Protein AF-A0A7C2F3U0-F1 (afdb_monomer_lite)

Radius 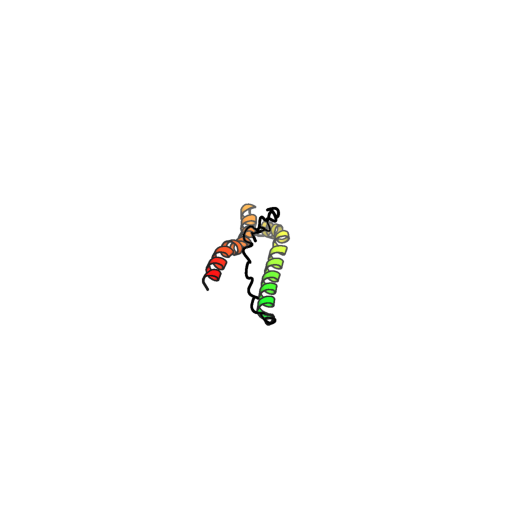of gyration: 33.24 Å; chains: 1; bounding box: 94×56×52 Å

Secondary structure (DSSP, 8-state):
--------------------------------PPP-HHHHHHHHHHHHHHHHHHHHHHHHHHHHHHHHT--HHHHHHHHHGGGHHHHHHHHHHHHHTT-

pLDDT: mean 79.38, std 17.92, range [42.31, 97.56]

Structure (mmCIF, N/CA/C/O backbone):
data_AF-A0A7C2F3U0-F1
#
_entry.id   AF-A0A7C2F3U0-F1
#
loop_
_atom_site.group_PDB
_atom_site.id
_atom_site.type_symbol
_atom_site.label_atom_id
_atom_site.label_alt_id
_atom_site.label_comp_id
_atom_site.label_asym_id
_atom_site.label_entity_id
_atom_site.label_seq_id
_atom_site.pdbx_PDB_ins_code
_atom_site.Cartn_x
_atom_site.Cartn_y
_atom_site.Cartn_z
_atom_site.occupancy
_atom_site.B_iso_or_equiv
_atom_site.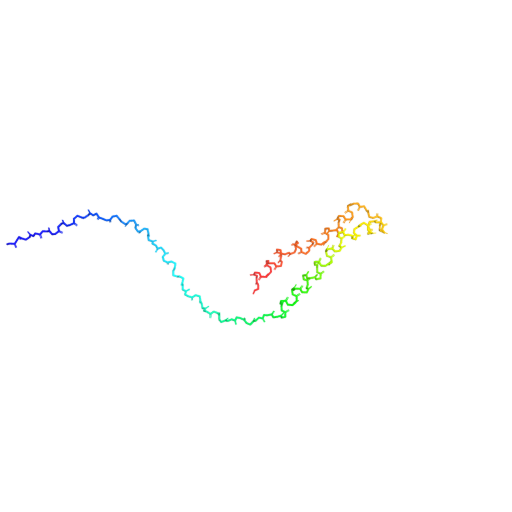auth_seq_id
_atom_site.auth_comp_id
_atom_site.auth_asym_id
_atom_site.auth_atom_id
_atom_site.pdbx_PDB_model_num
ATOM 1 N N . MET A 1 1 ? 79.502 48.584 -32.617 1.00 45.41 1 MET A N 1
ATOM 2 C CA . MET A 1 1 ? 78.139 49.010 -32.229 1.00 45.41 1 MET A CA 1
ATOM 3 C C . MET A 1 1 ? 77.411 47.755 -31.728 1.00 45.41 1 MET A C 1
ATOM 5 O O . MET A 1 1 ? 76.936 47.006 -32.560 1.00 45.41 1 MET A O 1
ATOM 9 N N . LYS A 1 2 ? 77.645 47.249 -30.500 1.00 42.41 2 LYS A N 1
ATOM 10 C CA . LYS A 1 2 ? 76.989 47.592 -29.206 1.00 42.41 2 LYS A CA 1
ATOM 11 C C . LYS A 1 2 ? 75.472 47.771 -29.383 1.00 42.41 2 LYS A C 1
ATOM 13 O O . LYS A 1 2 ? 75.072 48.777 -29.948 1.00 42.41 2 LYS A O 1
ATOM 18 N N . SER A 1 3 ? 74.697 46.690 -29.237 1.00 49.47 3 SER A N 1
ATOM 19 C CA . SER A 1 3 ? 74.007 46.244 -28.003 1.00 49.47 3 SER A CA 1
ATOM 20 C C . SER A 1 3 ? 73.141 47.350 -27.415 1.00 49.47 3 SER A C 1
ATOM 22 O O . SER A 1 3 ? 73.680 48.313 -26.874 1.00 49.47 3 SER A O 1
ATOM 24 N N . ASN A 1 4 ? 71.822 47.203 -27.529 1.00 56.09 4 ASN A N 1
ATOM 25 C CA . ASN A 1 4 ? 70.897 47.851 -26.616 1.00 56.09 4 ASN A CA 1
ATOM 26 C C . ASN A 1 4 ? 69.717 46.917 -26.365 1.00 56.09 4 ASN A C 1
ATOM 28 O O . ASN A 1 4 ? 68.956 46.581 -27.274 1.00 56.09 4 ASN A O 1
ATOM 32 N N . ASP A 1 5 ? 69.663 46.479 -25.119 1.00 50.97 5 ASP A N 1
ATOM 33 C CA . ASP A 1 5 ? 68.787 45.472 -24.567 1.00 50.97 5 ASP A CA 1
ATOM 34 C C . ASP A 1 5 ? 67.404 46.076 -24.320 1.00 50.97 5 ASP A C 1
ATOM 36 O O . ASP A 1 5 ? 67.247 47.048 -23.580 1.00 50.97 5 ASP A O 1
ATOM 40 N N . GLY A 1 6 ? 66.387 45.495 -24.956 1.00 46.44 6 GLY A N 1
ATOM 41 C CA . GLY A 1 6 ? 64.985 45.769 -24.659 1.00 46.44 6 GLY A CA 1
ATOM 42 C C . GLY A 1 6 ? 64.594 45.095 -23.351 1.00 46.44 6 GLY A C 1
ATOM 43 O O . GLY A 1 6 ? 63.953 44.049 -23.354 1.00 46.44 6 GLY A O 1
ATOM 44 N N . HIS A 1 7 ? 65.029 45.681 -22.239 1.00 53.72 7 HIS A N 1
ATOM 45 C CA . HIS A 1 7 ? 64.625 45.311 -20.891 1.00 53.72 7 HIS A CA 1
ATOM 46 C C . HIS A 1 7 ? 63.264 45.951 -20.592 1.00 53.72 7 HIS A C 1
ATOM 48 O O . HIS A 1 7 ? 63.184 47.018 -19.989 1.00 53.72 7 HIS A O 1
ATOM 54 N N . ASN A 1 8 ? 62.189 45.304 -21.040 1.00 52.69 8 ASN A N 1
ATOM 55 C CA . ASN A 1 8 ? 60.846 45.607 -20.557 1.00 52.69 8 ASN A CA 1
ATOM 56 C C . ASN A 1 8 ? 60.500 44.590 -19.470 1.00 52.69 8 ASN A C 1
ATOM 58 O O . ASN A 1 8 ? 59.977 43.513 -19.738 1.00 52.69 8 ASN A O 1
ATOM 62 N N . SER A 1 9 ? 60.904 44.975 -18.262 1.00 52.25 9 SER A N 1
ATOM 63 C CA . SER A 1 9 ? 60.340 44.645 -16.956 1.00 52.25 9 SER A CA 1
ATOM 64 C C . SER A 1 9 ? 59.010 43.888 -16.978 1.00 52.25 9 SER A C 1
ATOM 66 O O . SER A 1 9 ? 57.967 44.445 -17.320 1.00 52.25 9 SER A O 1
ATOM 68 N N . ASP A 1 10 ? 59.078 42.637 -16.530 1.00 51.25 10 ASP A N 1
ATOM 69 C CA . ASP A 1 10 ? 58.429 42.167 -15.305 1.00 51.25 10 ASP A CA 1
ATOM 70 C C . ASP A 1 10 ? 57.321 43.087 -14.786 1.00 51.25 10 ASP A C 1
ATOM 72 O O . ASP A 1 10 ? 57.605 44.066 -14.101 1.00 51.25 10 ASP A O 1
ATOM 76 N N . LEU A 1 11 ? 56.074 42.754 -15.119 1.00 53.50 11 LEU A N 1
ATOM 77 C CA . LEU A 1 11 ? 54.855 42.998 -14.342 1.00 53.50 11 LEU A CA 1
ATOM 78 C C . LEU A 1 11 ? 53.676 42.575 -15.221 1.00 53.50 11 LEU A C 1
ATOM 80 O O . LEU A 1 11 ? 53.200 43.366 -16.017 1.00 53.50 11 LEU A O 1
ATOM 84 N N . GLU A 1 12 ? 53.235 41.328 -15.077 1.00 42.31 12 GLU A N 1
ATOM 85 C CA . GLU A 1 12 ? 51.826 40.919 -15.169 1.00 42.31 12 GLU A CA 1
ATOM 86 C C . GLU A 1 12 ? 51.729 39.565 -14.462 1.00 42.31 12 GLU A C 1
ATOM 88 O O . GLU A 1 12 ? 52.175 38.518 -14.934 1.00 42.31 12 GLU A O 1
ATOM 93 N N . ALA A 1 13 ? 51.214 39.626 -13.240 1.00 49.84 13 ALA A N 1
ATOM 94 C CA . ALA A 1 13 ? 50.840 38.467 -12.466 1.00 49.84 13 ALA A CA 1
ATOM 95 C C . ALA A 1 13 ? 49.730 37.697 -13.196 1.00 49.84 13 ALA A C 1
ATOM 97 O O . ALA A 1 13 ? 48.661 38.233 -13.464 1.00 49.84 13 ALA A O 1
ATOM 98 N N . SER A 1 14 ? 49.952 36.412 -13.444 1.00 43.81 14 SER A N 1
ATOM 99 C CA . SER A 1 14 ? 48.888 35.446 -13.709 1.00 43.81 14 SER A CA 1
ATOM 100 C C . SER A 1 14 ? 49.438 34.085 -13.286 1.00 43.81 14 SER A C 1
ATOM 102 O O . SER A 1 14 ? 50.172 33.433 -14.014 1.00 43.81 14 SER A O 1
ATOM 104 N N . SER A 1 15 ? 49.288 33.643 -12.035 1.00 55.34 15 SER A N 1
ATOM 105 C CA . SER A 1 15 ? 48.008 33.223 -11.450 1.00 55.34 15 SER A CA 1
ATOM 106 C C . SER A 1 15 ? 47.048 32.591 -12.465 1.00 55.34 15 SER A C 1
ATOM 108 O O . SER A 1 15 ? 45.843 32.813 -12.423 1.00 55.34 15 SER A O 1
ATOM 110 N N . GLY A 1 16 ? 47.579 31.762 -13.359 1.00 43.12 16 GLY A N 1
ATOM 111 C CA . GLY A 1 16 ? 46.806 30.791 -14.113 1.00 43.12 16 GLY A CA 1
ATOM 112 C C . GLY A 1 16 ? 47.040 29.419 -13.509 1.00 43.12 16 GLY A C 1
ATOM 113 O O . GLY A 1 16 ? 47.827 28.641 -14.042 1.00 43.12 16 GLY A O 1
ATOM 114 N N . ALA A 1 17 ? 46.393 29.124 -12.375 1.00 48.69 17 ALA A N 1
ATOM 115 C CA . ALA A 1 17 ? 46.169 27.742 -11.974 1.00 48.69 17 ALA A CA 1
ATOM 116 C C . ALA A 1 17 ? 45.658 27.011 -13.214 1.00 48.69 17 ALA A C 1
ATOM 118 O O . ALA A 1 17 ? 44.652 27.438 -13.779 1.00 48.69 17 ALA A O 1
ATOM 119 N N . ALA A 1 18 ? 46.408 26.004 -13.667 1.00 53.62 18 ALA A N 1
ATOM 120 C CA . ALA A 1 18 ? 46.097 25.203 -14.837 1.00 53.62 18 ALA A CA 1
ATOM 121 C C . ALA A 1 18 ? 44.607 24.865 -14.814 1.00 53.62 18 ALA A C 1
ATOM 123 O O . ALA A 1 18 ? 44.158 24.020 -14.033 1.00 53.62 18 ALA A O 1
ATOM 124 N N . ALA A 1 19 ? 43.837 25.595 -15.622 1.00 52.50 19 ALA A N 1
ATOM 125 C CA . ALA A 1 19 ? 42.439 25.327 -15.832 1.00 52.50 19 ALA A CA 1
ATOM 126 C C . ALA A 1 19 ? 42.421 23.940 -16.451 1.00 52.50 19 ALA A C 1
ATOM 128 O O . ALA A 1 19 ? 42.778 23.754 -17.613 1.00 52.50 19 ALA A O 1
ATOM 129 N N . ARG A 1 20 ? 42.105 22.945 -15.624 1.00 56.81 20 ARG A N 1
ATOM 130 C CA . ARG A 1 20 ? 41.787 21.598 -16.056 1.00 56.81 20 ARG A CA 1
ATOM 131 C C . ARG A 1 20 ? 40.564 21.755 -16.941 1.00 56.81 20 ARG A C 1
ATOM 133 O O . ARG A 1 20 ? 39.440 21.784 -16.452 1.00 56.81 20 ARG A O 1
ATOM 140 N N . GLN A 1 21 ? 40.823 21.968 -18.225 1.00 54.88 21 GLN A N 1
ATOM 141 C CA . GLN A 1 21 ? 39.837 21.977 -19.277 1.00 54.88 21 GLN A CA 1
ATOM 142 C C . GLN A 1 21 ? 39.196 20.600 -19.217 1.00 54.88 21 GLN A C 1
ATOM 144 O O . GLN A 1 21 ? 39.785 19.596 -19.611 1.00 54.88 21 GLN A O 1
ATOM 149 N N . ILE A 1 22 ? 38.031 20.545 -18.578 1.00 63.50 22 ILE A N 1
ATOM 150 C CA . ILE A 1 22 ? 37.149 19.399 -18.667 1.00 63.50 22 ILE A CA 1
ATOM 151 C C . ILE A 1 22 ? 36.692 19.445 -20.116 1.00 63.50 22 ILE A C 1
ATOM 153 O O . ILE A 1 22 ? 35.814 20.228 -20.473 1.00 63.50 22 ILE A O 1
ATOM 157 N N . ASP A 1 23 ? 37.392 18.692 -20.957 1.00 53.59 23 ASP A N 1
ATOM 158 C CA . ASP A 1 23 ? 36.969 18.377 -22.309 1.00 53.59 23 ASP A CA 1
ATOM 159 C C . ASP A 1 23 ? 35.664 17.587 -22.171 1.00 53.59 23 ASP A C 1
ATOM 161 O O . ASP A 1 23 ? 35.636 16.364 -22.024 1.00 53.59 23 ASP A O 1
ATOM 165 N N . VAL A 1 24 ? 34.559 18.325 -22.047 1.00 64.88 24 VAL A N 1
ATOM 1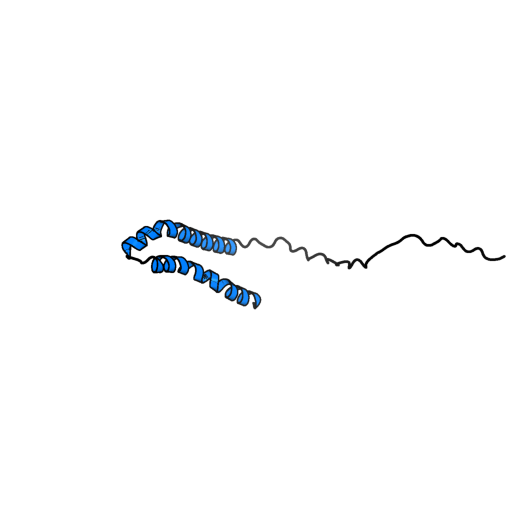66 C CA . VAL A 1 24 ? 33.222 17.784 -22.222 1.00 64.88 24 VAL A CA 1
ATOM 167 C C . VAL A 1 24 ? 33.112 17.548 -23.716 1.00 64.88 24 VAL A C 1
ATOM 169 O O . VAL A 1 24 ? 32.654 18.411 -24.467 1.00 64.88 24 VAL A O 1
ATOM 172 N N . ALA A 1 25 ? 33.580 16.377 -24.146 1.00 64.44 25 ALA A N 1
ATOM 173 C CA . ALA A 1 25 ? 33.233 15.845 -25.447 1.00 64.44 25 ALA A CA 1
ATOM 174 C C . ALA A 1 25 ? 31.709 15.990 -25.612 1.00 64.44 25 ALA A C 1
ATOM 176 O O . ALA A 1 25 ? 30.969 15.688 -24.663 1.00 64.44 25 ALA A O 1
ATOM 177 N N . PRO A 1 26 ? 31.213 16.472 -26.765 1.00 62.03 26 PRO A N 1
ATOM 178 C CA . PRO A 1 26 ? 29.782 16.550 -26.994 1.00 62.03 26 PRO A CA 1
ATOM 179 C C . PRO A 1 26 ? 29.211 15.149 -26.786 1.00 62.03 26 PRO A C 1
ATOM 181 O O . PRO A 1 26 ? 29.577 14.210 -27.496 1.00 62.03 26 PRO A O 1
ATOM 184 N N . SER A 1 27 ? 28.359 14.996 -25.768 1.00 63.66 27 SER A N 1
ATOM 185 C CA . SER A 1 27 ? 27.605 13.760 -25.589 1.00 63.66 27 SER A CA 1
ATOM 186 C C . SER A 1 27 ? 26.903 13.474 -26.916 1.00 63.66 27 SER A C 1
ATOM 188 O O . SER A 1 27 ? 26.362 14.419 -27.503 1.00 63.66 27 SER A O 1
ATOM 190 N N . PRO A 1 28 ? 26.942 12.231 -27.434 1.00 65.12 28 PRO A N 1
ATOM 191 C CA . PRO A 1 28 ? 26.253 11.913 -28.673 1.00 65.12 28 PRO A CA 1
ATOM 192 C C . PRO A 1 28 ? 24.817 12.399 -28.522 1.00 65.12 28 PRO A C 1
ATOM 194 O O . PRO A 1 28 ? 24.156 12.082 -27.532 1.00 65.12 28 PRO A O 1
ATOM 197 N N . SER A 1 29 ? 24.370 13.244 -29.450 1.00 60.25 29 SER A N 1
ATOM 198 C CA . SER A 1 29 ? 23.004 13.742 -29.468 1.00 60.25 29 SER A CA 1
ATOM 199 C C . SER A 1 29 ? 22.082 12.546 -29.676 1.00 60.25 29 SER A C 1
ATOM 201 O O . SER A 1 29 ? 21.816 12.138 -30.809 1.00 60.25 29 SER A O 1
ATOM 203 N N . SER A 1 30 ? 21.645 11.947 -28.573 1.00 62.59 30 SER A N 1
ATOM 204 C CA . SER A 1 30 ? 20.576 10.970 -28.548 1.00 62.59 30 SER A CA 1
ATOM 205 C C . SER A 1 30 ? 19.364 11.661 -29.154 1.00 62.59 30 SER A C 1
ATOM 207 O O . SER A 1 30 ? 18.803 12.578 -28.553 1.00 62.59 30 SER A O 1
ATOM 209 N N . GLY A 1 31 ? 18.993 11.275 -30.376 1.00 72.88 31 GLY A N 1
ATOM 210 C CA . GLY A 1 31 ? 17.707 11.667 -30.945 1.00 72.88 31 GLY A CA 1
ATOM 211 C C . GLY A 1 31 ? 16.577 11.327 -29.964 1.00 72.88 31 GLY A C 1
ATOM 212 O O . GLY A 1 31 ? 16.779 10.499 -29.070 1.00 72.88 31 GLY A O 1
ATOM 213 N N . PRO A 1 32 ? 15.401 11.963 -30.082 1.00 74.81 32 PRO A N 1
ATOM 214 C CA . PRO A 1 32 ? 14.311 11.752 -29.138 1.00 74.81 32 PRO A CA 1
ATOM 215 C C . PRO A 1 32 ? 14.004 10.256 -29.023 1.00 74.81 32 PRO A C 1
ATOM 217 O O . PRO A 1 32 ? 13.581 9.620 -29.989 1.00 74.81 32 PRO A O 1
ATOM 220 N N . ALA A 1 33 ? 14.266 9.691 -27.843 1.00 81.81 33 ALA A N 1
AT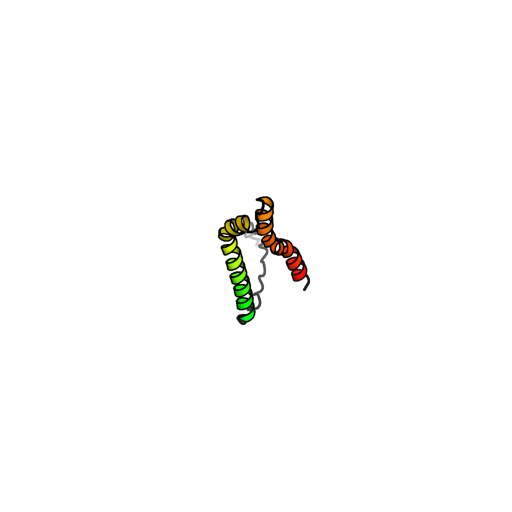OM 221 C CA . ALA A 1 33 ? 13.921 8.312 -27.551 1.00 81.81 33 ALA A CA 1
ATOM 222 C C . ALA A 1 33 ? 12.396 8.157 -27.671 1.00 81.81 33 ALA A C 1
ATOM 224 O O . ALA A 1 33 ? 11.657 9.052 -27.242 1.00 81.81 33 ALA A O 1
ATOM 225 N N . PRO A 1 34 ? 11.897 7.055 -28.254 1.00 87.44 34 PRO A N 1
ATOM 226 C CA . PRO A 1 34 ? 10.464 6.844 -28.374 1.00 87.44 34 PRO A CA 1
ATOM 227 C C . PRO A 1 34 ? 9.826 6.808 -26.982 1.00 87.44 34 PRO A C 1
ATOM 229 O O . PRO A 1 34 ? 10.333 6.161 -26.062 1.00 87.44 34 PRO A O 1
ATOM 232 N N . PHE A 1 35 ? 8.705 7.511 -26.823 1.00 91.75 35 PHE A N 1
ATOM 233 C CA . PHE A 1 35 ? 7.970 7.532 -25.564 1.00 91.75 35 PHE A CA 1
ATOM 234 C C . PHE A 1 35 ? 7.453 6.127 -25.225 1.00 91.75 35 PHE A C 1
ATOM 236 O O . PHE A 1 35 ? 6.749 5.496 -26.014 1.00 91.75 35 PHE A O 1
ATOM 243 N N . GLN A 1 36 ? 7.799 5.627 -24.037 1.00 94.06 36 GLN A N 1
ATOM 244 C CA . GLN A 1 36 ? 7.453 4.275 -23.598 1.00 94.06 36 GLN A CA 1
ATOM 245 C C . GLN A 1 36 ? 6.074 4.239 -22.926 1.00 94.06 36 GLN A C 1
ATOM 247 O O . GLN A 1 36 ? 5.959 3.969 -21.729 1.00 94.06 36 GLN A O 1
ATOM 252 N N . THR A 1 37 ? 5.014 4.496 -23.697 1.00 94.44 37 THR A N 1
ATOM 253 C CA . THR A 1 37 ? 3.630 4.588 -23.193 1.00 94.44 37 THR A CA 1
ATOM 254 C C . THR A 1 37 ? 3.227 3.401 -22.320 1.00 94.44 37 THR A C 1
ATOM 256 O O . THR A 1 37 ? 2.614 3.599 -21.278 1.00 94.44 37 THR A O 1
ATOM 259 N N . GLY A 1 38 ? 3.593 2.174 -22.711 1.00 95.94 38 GLY A N 1
ATOM 260 C CA . GLY A 1 38 ? 3.240 0.960 -21.965 1.00 95.94 38 GLY A CA 1
ATOM 261 C C . GLY A 1 38 ? 3.860 0.903 -20.566 1.00 95.94 38 GLY A C 1
ATOM 262 O O . GLY A 1 38 ? 3.164 0.589 -19.599 1.00 95.94 38 GLY A O 1
ATOM 263 N N . HIS A 1 39 ? 5.138 1.272 -20.436 1.00 94.12 39 HIS A N 1
ATOM 264 C CA . HIS A 1 39 ? 5.807 1.351 -19.135 1.00 94.12 39 HIS A CA 1
ATOM 265 C C . HIS A 1 39 ? 5.169 2.429 -18.264 1.00 94.12 39 HIS A C 1
ATOM 267 O O . HIS A 1 39 ? 4.803 2.157 -17.123 1.00 94.12 39 HIS A O 1
ATOM 273 N N . VAL A 1 40 ? 4.961 3.626 -18.820 1.00 95.12 40 VAL A N 1
ATOM 274 C CA . VAL A 1 40 ? 4.352 4.741 -18.085 1.00 95.12 40 VAL A CA 1
ATOM 275 C C . VAL A 1 40 ? 2.951 4.377 -17.601 1.00 95.12 40 VAL A C 1
ATOM 277 O O . VAL A 1 40 ? 2.666 4.546 -16.422 1.00 95.12 40 VAL A O 1
ATOM 280 N N . LEU A 1 41 ? 2.105 3.817 -18.470 1.00 97.56 41 LEU A N 1
ATOM 281 C CA . LEU A 1 41 ? 0.749 3.391 -18.117 1.00 97.56 41 LEU A CA 1
ATOM 282 C C . LEU A 1 41 ? 0.755 2.347 -16.992 1.00 97.56 41 LEU A C 1
ATOM 284 O O . LEU A 1 41 ? -0.061 2.415 -16.078 1.00 97.56 41 LEU A O 1
ATOM 288 N N . THR A 1 42 ? 1.683 1.391 -17.045 1.00 96.75 42 THR A N 1
ATOM 289 C CA . THR A 1 42 ? 1.790 0.340 -16.027 1.00 96.75 42 THR A CA 1
ATOM 290 C C . THR A 1 42 ? 2.171 0.932 -14.672 1.00 96.75 42 THR A C 1
ATOM 292 O O . THR A 1 42 ? 1.510 0.652 -13.673 1.00 96.75 42 THR A O 1
ATOM 295 N N . PHE A 1 43 ? 3.192 1.793 -14.628 1.00 94.69 43 PHE A N 1
ATOM 296 C CA . PHE A 1 43 ? 3.632 2.428 -13.386 1.00 94.69 43 PHE A CA 1
ATOM 297 C C . PHE A 1 43 ? 2.572 3.361 -12.798 1.00 94.69 43 PHE A C 1
ATOM 299 O O . PHE A 1 43 ? 2.316 3.297 -11.598 1.00 94.69 43 PHE A O 1
ATOM 306 N N . THR A 1 44 ? 1.921 4.191 -13.618 1.00 96.81 44 THR A N 1
ATOM 307 C CA . THR A 1 44 ? 0.874 5.103 -13.135 1.00 96.81 44 THR A CA 1
ATOM 308 C C . THR A 1 44 ? -0.358 4.348 -12.659 1.00 96.81 44 THR A C 1
ATOM 310 O O . THR A 1 44 ? -0.948 4.740 -11.657 1.00 96.81 44 THR A O 1
ATOM 313 N N . PHE A 1 45 ? -0.723 3.245 -13.316 1.00 97.56 45 PHE A N 1
ATOM 314 C CA . PHE A 1 45 ? -1.819 2.394 -12.869 1.00 97.56 45 PHE A CA 1
ATOM 315 C C . PHE A 1 45 ? -1.509 1.741 -11.519 1.00 97.56 45 PHE A C 1
ATOM 317 O O . PHE A 1 45 ? -2.307 1.854 -10.590 1.00 97.56 45 PHE A O 1
ATOM 324 N N . VAL A 1 46 ? -0.339 1.107 -11.381 1.00 94.94 46 VAL A N 1
ATOM 325 C CA . VAL A 1 46 ? 0.088 0.485 -10.117 1.00 94.94 46 VAL A CA 1
ATOM 326 C C . VAL A 1 46 ? 0.151 1.521 -8.993 1.00 94.94 46 VAL A C 1
ATOM 328 O O . VAL A 1 46 ? -0.389 1.279 -7.915 1.00 94.94 46 VAL A O 1
ATOM 331 N N . HIS A 1 47 ? 0.751 2.685 -9.250 1.00 94.88 47 HIS A N 1
ATOM 332 C CA . HIS A 1 47 ? 0.822 3.783 -8.287 1.00 94.88 47 HIS A CA 1
ATOM 333 C C . HIS A 1 47 ? -0.572 4.301 -7.911 1.00 94.88 47 HIS A C 1
ATOM 335 O O . HIS A 1 47 ? -0.889 4.400 -6.731 1.00 94.88 47 HIS A O 1
ATOM 341 N N . GLY A 1 48 ? -1.448 4.526 -8.892 1.00 96.06 48 GLY A N 1
ATOM 342 C CA . GLY A 1 48 ? -2.809 5.001 -8.650 1.00 96.06 48 GLY A CA 1
ATOM 343 C C . GLY A 1 48 ? -3.642 4.029 -7.812 1.00 96.06 48 GLY A C 1
ATOM 344 O O . GLY A 1 48 ? -4.340 4.449 -6.888 1.00 96.06 48 GLY A O 1
ATOM 345 N N . VAL A 1 49 ? -3.541 2.724 -8.080 1.00 95.56 49 VAL A N 1
ATOM 346 C CA . VAL A 1 49 ? -4.197 1.691 -7.263 1.00 95.56 49 VAL A CA 1
ATOM 347 C C . VAL A 1 49 ? -3.631 1.681 -5.842 1.00 95.56 49 VAL A C 1
ATOM 349 O O . VAL A 1 49 ? -4.404 1.650 -4.881 1.00 95.56 49 VAL A O 1
ATOM 352 N N . HIS A 1 50 ? -2.305 1.733 -5.698 1.00 92.38 50 HIS A N 1
ATOM 353 C CA . HIS A 1 50 ? -1.637 1.729 -4.397 1.00 92.38 50 HIS A CA 1
ATOM 354 C C . HIS A 1 50 ? -2.038 2.933 -3.534 1.00 92.38 50 HIS A C 1
ATOM 356 O O . HIS A 1 50 ? -2.387 2.766 -2.363 1.00 92.38 50 HIS A O 1
ATOM 362 N N . ASP A 1 51 ? -2.049 4.126 -4.118 1.00 91.75 51 ASP A N 1
ATOM 363 C CA . ASP A 1 51 ? -2.386 5.366 -3.425 1.00 91.75 51 ASP A CA 1
ATOM 364 C C . ASP A 1 51 ? -3.863 5.403 -3.038 1.00 91.75 51 ASP A C 1
ATOM 366 O O . ASP A 1 51 ? -4.204 5.791 -1.922 1.00 91.75 51 ASP A O 1
ATOM 370 N N . THR A 1 52 ? -4.742 4.918 -3.920 1.00 93.75 52 THR A N 1
ATOM 371 C CA . THR A 1 52 ? -6.177 4.799 -3.636 1.00 93.75 52 THR A CA 1
ATOM 372 C C . THR A 1 52 ? -6.417 3.859 -2.455 1.00 93.75 52 THR A C 1
ATOM 374 O O . THR A 1 52 ? -7.099 4.224 -1.497 1.00 93.75 52 THR A O 1
ATOM 377 N N . TYR A 1 53 ? -5.819 2.663 -2.479 1.00 90.12 53 TYR A N 1
ATOM 378 C CA . TYR A 1 53 ? -5.905 1.704 -1.376 1.00 90.12 53 TYR A CA 1
ATOM 379 C C . TYR A 1 53 ? -5.400 2.307 -0.058 1.00 90.12 53 TYR A C 1
ATOM 381 O O . TYR A 1 53 ? -6.080 2.232 0.969 1.00 90.12 53 TYR A O 1
ATOM 389 N N . SER A 1 54 ? -4.232 2.948 -0.093 1.00 89.12 54 SER A N 1
ATOM 390 C CA . SER A 1 54 ? -3.617 3.531 1.097 1.00 89.12 54 SER A CA 1
ATOM 391 C C . SER A 1 54 ? -4.418 4.707 1.660 1.00 89.12 54 SER A C 1
ATOM 393 O O . SER A 1 54 ? -4.558 4.808 2.880 1.00 89.12 54 SER A O 1
ATOM 395 N N . ALA A 1 55 ? -5.008 5.546 0.804 1.00 91.25 55 ALA A N 1
ATOM 396 C CA . ALA A 1 55 ? -5.842 6.673 1.215 1.00 91.25 55 ALA A CA 1
ATOM 397 C C . ALA A 1 55 ? -7.117 6.227 1.950 1.00 91.25 55 ALA A C 1
ATOM 399 O O . ALA A 1 55 ? -7.529 6.865 2.919 1.00 91.25 55 ALA A O 1
ATOM 400 N N . PHE A 1 56 ? -7.724 5.109 1.538 1.00 90.94 56 PHE A N 1
ATOM 401 C CA . PHE A 1 56 ? -8.940 4.594 2.177 1.00 90.94 56 PHE A CA 1
ATOM 402 C C . PHE A 1 56 ? -8.698 3.905 3.517 1.00 90.94 56 PHE A C 1
ATOM 404 O O . PHE A 1 56 ? -9.629 3.747 4.302 1.00 90.94 56 PHE A O 1
ATOM 411 N N . MET A 1 57 ? -7.470 3.515 3.832 1.00 88.12 57 MET A N 1
ATOM 412 C CA . MET A 1 57 ? -7.214 2.799 5.077 1.00 88.12 57 MET A CA 1
ATOM 413 C C . MET A 1 57 ? -7.347 3.663 6.333 1.00 88.12 57 MET A C 1
ATOM 415 O O . MET A 1 57 ? -7.862 3.179 7.339 1.00 88.12 57 MET A O 1
ATOM 419 N N . ALA A 1 58 ? -6.946 4.937 6.276 1.00 88.31 58 ALA A N 1
ATOM 420 C CA . ALA A 1 58 ? -7.082 5.859 7.404 1.00 88.31 58 ALA A CA 1
ATOM 421 C C . ALA A 1 58 ? -8.543 5.995 7.897 1.00 88.31 58 ALA A C 1
ATOM 423 O O . ALA A 1 58 ? -8.783 5.813 9.092 1.00 88.31 58 ALA A O 1
ATOM 424 N N . PRO A 1 59 ? -9.547 6.232 7.027 1.00 90.38 59 PRO A N 1
ATOM 425 C CA . PRO A 1 59 ? -10.949 6.253 7.448 1.00 90.38 59 PRO A CA 1
ATOM 426 C C . PRO A 1 59 ? -11.552 4.863 7.722 1.00 90.38 59 PRO A C 1
ATOM 428 O O . PRO A 1 59 ? -12.562 4.779 8.418 1.00 90.38 59 PRO A O 1
ATOM 431 N N . LEU A 1 60 ? -10.971 3.770 7.209 1.00 90.56 60 LEU A N 1
ATOM 432 C CA . LEU A 1 60 ? -11.464 2.404 7.448 1.00 90.56 60 LEU A CA 1
ATOM 433 C C . LEU A 1 60 ? -10.989 1.800 8.776 1.00 90.56 60 LEU A C 1
ATOM 435 O O . LEU A 1 60 ? -11.645 0.898 9.299 1.00 90.56 60 LEU A O 1
ATOM 439 N N . LEU A 1 61 ? -9.891 2.301 9.348 1.00 90.12 61 LEU A N 1
ATOM 440 C CA . LEU A 1 61 ? -9.324 1.809 10.608 1.00 90.12 61 LEU A CA 1
ATOM 441 C C . LEU A 1 61 ? -10.352 1.697 11.753 1.00 90.12 61 LEU A C 1
ATOM 443 O O . LEU A 1 61 ? -10.438 0.620 12.344 1.00 90.12 61 LEU A O 1
ATOM 447 N N . PRO A 1 62 ? -11.192 2.714 12.046 1.00 87.81 62 PRO A N 1
ATOM 448 C CA . PRO A 1 62 ? -12.200 2.612 13.105 1.00 87.81 62 PRO A CA 1
ATOM 449 C C . PRO A 1 62 ? -13.213 1.481 12.871 1.00 87.81 62 PRO A C 1
ATOM 451 O O . PRO A 1 62 ? -13.599 0.779 13.808 1.00 87.81 62 PRO A O 1
ATOM 454 N N . ALA A 1 63 ? -13.621 1.270 11.615 1.00 91.44 63 ALA A N 1
ATOM 455 C CA . ALA A 1 63 ? -14.551 0.207 11.251 1.00 91.44 63 ALA A CA 1
ATOM 456 C C . ALA A 1 63 ? -13.910 -1.181 11.403 1.00 91.44 63 ALA A C 1
ATOM 458 O O . ALA A 1 63 ? -14.556 -2.103 11.900 1.00 91.44 63 ALA A O 1
ATOM 459 N N . LEU A 1 64 ? -12.633 -1.322 11.038 1.00 90.06 64 LEU A N 1
ATOM 460 C CA . LEU A 1 64 ? -11.874 -2.564 11.199 1.00 90.06 64 LEU A CA 1
ATOM 461 C C . LEU A 1 64 ? -11.653 -2.904 12.677 1.00 90.06 64 LEU A C 1
ATOM 463 O O . LEU A 1 64 ? -11.921 -4.033 13.082 1.00 90.06 64 LEU A O 1
ATOM 467 N N . ILE A 1 65 ? -11.262 -1.925 13.497 1.00 92.38 65 ILE A N 1
ATOM 468 C CA . ILE A 1 65 ? -11.104 -2.099 14.948 1.00 92.38 65 ILE A CA 1
ATOM 469 C C . ILE A 1 65 ? -12.419 -2.570 15.575 1.00 92.38 65 ILE A C 1
ATOM 471 O O . ILE A 1 65 ? -12.426 -3.526 16.344 1.00 92.38 65 ILE A O 1
ATOM 475 N N . SER A 1 66 ? -13.546 -1.952 15.211 1.00 92.31 66 SER A N 1
ATOM 476 C CA . SER A 1 66 ? -14.855 -2.330 15.753 1.00 92.31 66 SER A CA 1
ATOM 477 C C . SER A 1 66 ? -15.321 -3.718 15.298 1.00 92.31 66 SER A C 1
ATOM 479 O O . SER A 1 66 ? -15.915 -4.442 16.095 1.00 92.31 66 SER A O 1
ATOM 481 N N . LYS A 1 67 ? -15.073 -4.103 14.040 1.00 93.12 67 LYS A N 1
ATOM 482 C CA . LYS A 1 67 ? -15.559 -5.374 13.472 1.00 93.12 67 LYS A CA 1
ATOM 483 C C . LYS A 1 67 ? -14.694 -6.579 13.816 1.00 93.12 67 LYS A C 1
ATOM 485 O O . LYS A 1 67 ? -15.235 -7.673 13.940 1.00 93.12 67 LYS A O 1
ATOM 490 N N . PHE A 1 68 ? -13.392 -6.376 13.977 1.00 91.06 68 PHE A N 1
ATOM 491 C CA . PHE A 1 68 ? -12.434 -7.434 14.299 1.00 91.06 68 PHE A CA 1
ATOM 492 C C . PHE A 1 68 ? -11.938 -7.371 15.751 1.00 91.06 68 PHE A C 1
ATOM 494 O O . PHE A 1 68 ? -11.107 -8.183 16.137 1.00 91.06 68 PHE A O 1
ATOM 501 N N . SER A 1 69 ? -12.449 -6.427 16.552 1.00 92.31 69 SER A N 1
ATOM 502 C CA . SER A 1 69 ? -12.042 -6.198 17.948 1.00 92.31 69 SER A CA 1
ATOM 503 C C . SER A 1 69 ? -10.524 -6.050 18.117 1.00 92.31 69 SER A C 1
ATOM 505 O O . SER A 1 69 ? -9.954 -6.548 19.085 1.00 92.31 69 SER A O 1
ATOM 507 N N . LEU A 1 70 ? -9.876 -5.366 17.167 1.00 91.50 70 LEU A N 1
ATOM 508 C CA . LEU A 1 70 ? -8.420 -5.223 17.136 1.00 91.50 70 LEU A CA 1
ATOM 509 C C . LEU A 1 70 ? -7.916 -4.376 18.305 1.00 91.50 70 LEU A C 1
ATOM 511 O O . LEU A 1 70 ? -8.465 -3.318 18.622 1.00 91.50 70 LEU A O 1
ATOM 515 N N . SER A 1 71 ? -6.801 -4.802 18.887 1.00 92.69 71 SER A N 1
ATOM 516 C CA . SER A 1 71 ? -5.990 -3.962 19.761 1.00 92.69 71 SER A CA 1
ATOM 517 C C . SER A 1 71 ? -5.286 -2.850 18.968 1.00 92.69 71 SER A C 1
ATOM 519 O O . SER A 1 71 ? -5.088 -2.946 17.755 1.00 92.69 71 SER A O 1
ATOM 521 N N . MET A 1 72 ? -4.846 -1.788 19.653 1.00 89.75 72 MET A N 1
ATOM 522 C CA . MET A 1 72 ? -4.098 -0.691 19.012 1.00 89.75 72 MET A CA 1
ATOM 523 C C . MET A 1 72 ? -2.798 -1.174 18.353 1.00 89.75 72 MET A C 1
ATOM 525 O O . MET A 1 72 ? -2.385 -0.642 17.325 1.00 89.75 72 MET A O 1
ATOM 529 N N . THR A 1 73 ? -2.176 -2.214 18.913 1.00 93.44 73 THR A N 1
ATOM 530 C CA . THR A 1 73 ? -0.987 -2.849 18.340 1.00 93.44 73 THR A CA 1
ATOM 531 C C . THR A 1 73 ? -1.304 -3.567 17.032 1.00 93.44 73 THR A C 1
ATOM 533 O O . THR A 1 73 ? -0.569 -3.404 16.064 1.00 93.44 73 THR A O 1
ATOM 536 N N . GLU A 1 74 ? -2.401 -4.323 16.963 1.00 93.19 74 GLU A N 1
ATOM 537 C CA . GLU A 1 74 ? -2.809 -5.022 15.736 1.00 93.19 74 GLU A CA 1
ATOM 538 C C . GLU A 1 74 ? -3.257 -4.047 14.645 1.00 93.19 74 GLU A C 1
ATOM 540 O O . GLU A 1 74 ? -2.907 -4.223 13.480 1.00 93.19 74 GLU A O 1
ATOM 545 N N . ALA A 1 75 ? -3.971 -2.982 15.019 1.00 92.50 75 ALA A N 1
ATOM 546 C CA . ALA A 1 75 ? -4.327 -1.905 14.100 1.00 92.50 75 ALA A CA 1
ATOM 547 C C . ALA A 1 75 ? -3.074 -1.226 13.514 1.00 92.50 75 ALA A C 1
ATOM 549 O O . ALA A 1 75 ? -2.991 -1.017 12.303 1.00 92.50 75 ALA A O 1
ATOM 550 N N . GLY A 1 76 ? -2.069 -0.948 14.352 1.00 91.06 76 GLY A N 1
ATOM 551 C CA . GLY A 1 76 ? -0.775 -0.425 13.908 1.00 91.06 76 GLY A CA 1
ATOM 552 C C . GLY A 1 76 ? 0.018 -1.417 13.052 1.00 91.06 76 GLY A C 1
ATOM 553 O O . GLY A 1 76 ? 0.653 -1.020 12.080 1.00 91.06 76 GLY A O 1
ATOM 554 N N . PHE A 1 77 ? -0.048 -2.716 13.352 1.00 93.06 77 PHE A N 1
ATOM 555 C CA . PHE A 1 77 ? 0.589 -3.759 12.545 1.00 93.06 77 PHE A CA 1
ATOM 556 C C . PHE A 1 77 ? -0.039 -3.879 11.150 1.00 93.06 77 PHE A C 1
ATOM 558 O O . PHE A 1 77 ? 0.672 -4.021 10.154 1.00 93.06 77 PHE A O 1
ATOM 565 N N . LEU A 1 78 ? -1.368 -3.771 11.062 1.00 90.94 78 LEU A N 1
ATOM 566 C CA . LEU A 1 78 ? -2.078 -3.740 9.787 1.00 90.94 78 LEU A CA 1
ATOM 567 C C . LEU A 1 78 ? -1.623 -2.552 8.931 1.00 90.94 78 LEU A C 1
ATOM 569 O O . LEU A 1 78 ? -1.408 -2.707 7.729 1.00 90.94 78 LEU A O 1
ATOM 573 N N . ASP A 1 79 ? -1.430 -1.385 9.543 1.00 88.75 79 ASP A N 1
ATOM 574 C CA . ASP A 1 79 ? -0.893 -0.211 8.855 1.00 88.75 79 ASP A CA 1
ATOM 575 C C . ASP A 1 79 ? 0.567 -0.428 8.418 1.00 88.75 79 ASP A C 1
ATOM 577 O O . ASP A 1 79 ? 0.903 -0.237 7.249 1.00 88.75 79 ASP A O 1
ATOM 581 N N . PHE A 1 80 ? 1.405 -0.965 9.309 1.00 90.75 80 PHE A N 1
ATOM 582 C CA . PHE A 1 80 ? 2.809 -1.288 9.043 1.00 90.75 80 PHE A CA 1
ATOM 583 C C . PHE A 1 80 ? 3.010 -2.283 7.891 1.00 90.75 80 PHE A C 1
ATOM 585 O O . PHE A 1 80 ? 4.007 -2.195 7.174 1.00 90.75 80 PHE A O 1
ATOM 592 N N . SER A 1 81 ? 2.068 -3.205 7.663 1.00 90.31 81 SER A N 1
ATOM 593 C CA . SER A 1 81 ? 2.155 -4.185 6.569 1.00 90.31 81 SER A CA 1
ATOM 594 C C . SER A 1 81 ? 2.366 -3.543 5.187 1.00 90.31 81 SER A C 1
ATOM 596 O O . SER A 1 81 ? 3.008 -4.135 4.318 1.00 90.31 81 SER A O 1
ATOM 598 N N . ARG A 1 82 ? 1.917 -2.294 4.997 1.00 89.12 82 ARG A N 1
ATOM 599 C CA . ARG A 1 82 ? 2.125 -1.526 3.759 1.00 89.12 82 ARG A CA 1
ATOM 600 C C . ARG A 1 82 ? 3.558 -1.045 3.547 1.00 89.12 82 ARG A C 1
ATOM 602 O O . ARG A 1 82 ? 3.908 -0.729 2.415 1.00 89.12 82 ARG A O 1
ATOM 609 N N . THR A 1 83 ? 4.394 -1.036 4.580 1.00 90.06 83 THR A N 1
ATOM 610 C CA . THR A 1 83 ? 5.804 -0.622 4.503 1.00 90.06 83 THR A CA 1
ATOM 611 C C . THR A 1 83 ? 6.717 -1.756 4.025 1.00 90.06 83 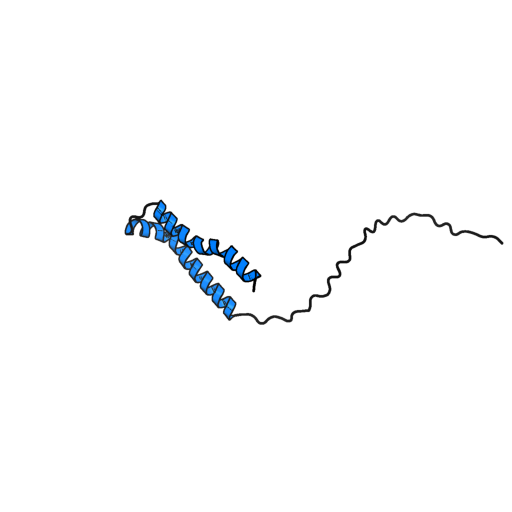THR A C 1
ATOM 613 O O . THR A 1 83 ? 7.832 -1.502 3.576 1.00 90.06 83 THR A O 1
ATOM 616 N N . ILE A 1 84 ? 6.254 -3.011 4.052 1.00 90.00 84 ILE A N 1
ATOM 617 C CA . ILE A 1 84 ? 7.045 -4.186 3.643 1.00 90.00 84 ILE A CA 1
ATOM 618 C C . ILE A 1 84 ? 7.667 -4.030 2.238 1.00 90.00 84 ILE A C 1
ATOM 620 O O . ILE A 1 84 ? 8.864 -4.287 2.103 1.00 90.00 84 ILE A O 1
ATOM 624 N N . PRO A 1 85 ? 6.944 -3.561 1.198 1.00 85.50 85 PRO A N 1
ATOM 625 C CA . PRO A 1 85 ? 7.535 -3.344 -0.122 1.00 85.50 85 PRO A CA 1
ATOM 626 C C . PRO A 1 85 ? 8.659 -2.301 -0.118 1.00 85.50 85 PRO A C 1
ATOM 628 O O . PRO A 1 85 ? 9.628 -2.454 -0.858 1.00 85.50 85 PRO A O 1
ATOM 631 N N . ALA A 1 86 ? 8.573 -1.272 0.734 1.00 89.31 86 ALA A N 1
ATOM 632 C CA . ALA A 1 86 ? 9.616 -0.254 0.851 1.00 89.31 86 ALA A CA 1
ATOM 633 C C . ALA A 1 86 ? 10.928 -0.848 1.391 1.00 89.31 86 ALA A C 1
ATOM 635 O O . ALA A 1 86 ? 12.012 -0.517 0.917 1.00 89.31 86 ALA A O 1
ATOM 636 N N . LEU A 1 87 ? 10.841 -1.816 2.308 1.00 91.31 87 LEU A N 1
ATOM 637 C CA . LEU A 1 87 ? 12.016 -2.530 2.820 1.00 91.31 87 LEU A CA 1
ATOM 638 C C . LEU A 1 87 ? 12.727 -3.362 1.742 1.00 91.31 87 LEU A C 1
ATOM 640 O O . LEU A 1 87 ? 13.923 -3.619 1.857 1.00 91.31 87 LEU A O 1
ATOM 644 N N . LEU A 1 88 ? 12.015 -3.768 0.687 1.00 90.38 88 LEU A N 1
ATOM 645 C CA . LEU A 1 88 ? 12.585 -4.518 -0.434 1.00 90.38 88 LEU A CA 1
ATOM 646 C C . LEU A 1 88 ? 13.244 -3.615 -1.488 1.00 90.38 88 LEU A C 1
ATOM 648 O O . LEU A 1 88 ? 14.002 -4.120 -2.317 1.00 90.38 88 LEU A O 1
ATOM 652 N N . GLN A 1 89 ? 13.021 -2.295 -1.453 1.00 91.56 89 GLN A N 1
ATOM 653 C CA . GLN A 1 89 ? 13.573 -1.355 -2.439 1.00 91.56 89 GLN A CA 1
ATOM 654 C C . GLN A 1 89 ? 15.105 -1.436 -2.580 1.00 91.56 89 GLN A C 1
ATOM 656 O O . GLN A 1 89 ? 15.568 -1.512 -3.718 1.00 91.56 89 GLN A O 1
ATOM 661 N N . PRO A 1 90 ? 15.916 -1.496 -1.500 1.00 91.12 90 PRO A N 1
ATOM 662 C CA . PRO A 1 90 ? 17.372 -1.597 -1.626 1.00 91.12 90 PRO A CA 1
ATOM 663 C C . PRO A 1 90 ? 17.827 -2.907 -2.275 1.00 91.12 90 PRO A C 1
ATOM 665 O O . PRO A 1 90 ? 18.810 -2.924 -3.010 1.00 91.12 90 PRO A O 1
ATOM 668 N N . VAL A 1 91 ? 17.105 -4.004 -2.031 1.00 93.50 91 VAL A N 1
ATOM 669 C CA . VAL A 1 91 ? 17.405 -5.313 -2.627 1.00 93.50 91 VAL A CA 1
ATOM 670 C C . VAL A 1 91 ? 17.108 -5.289 -4.123 1.00 93.50 91 VAL A C 1
ATOM 672 O O . VAL A 1 91 ? 17.929 -5.737 -4.919 1.00 93.50 91 VAL A O 1
ATOM 675 N N . ILE A 1 92 ? 15.960 -4.725 -4.510 1.00 88.94 92 ILE A N 1
ATOM 676 C CA . ILE A 1 92 ? 15.573 -4.565 -5.916 1.00 88.94 92 ILE A CA 1
ATOM 677 C C . ILE A 1 92 ? 16.560 -3.639 -6.638 1.00 88.94 92 ILE A C 1
ATOM 679 O O . ILE A 1 92 ? 16.994 -3.965 -7.738 1.00 88.94 92 ILE A O 1
ATOM 683 N N . GLY A 1 93 ? 16.969 -2.535 -6.007 1.00 90.19 93 GLY A N 1
ATOM 684 C CA . GLY A 1 93 ? 17.988 -1.632 -6.547 1.00 90.19 93 GLY A CA 1
ATOM 685 C C . GLY A 1 93 ? 19.340 -2.323 -6.726 1.00 90.19 93 GLY A C 1
ATOM 686 O O . GLY A 1 93 ? 19.918 -2.270 -7.804 1.00 90.19 93 GLY A O 1
ATOM 687 N N . HIS A 1 94 ? 19.797 -3.071 -5.718 1.00 93.00 94 HIS A N 1
ATOM 688 C CA . HIS A 1 94 ? 21.038 -3.842 -5.816 1.00 93.00 94 HIS A CA 1
ATOM 689 C C . HIS A 1 94 ? 20.998 -4.907 -6.924 1.00 93.00 94 HIS A C 1
ATOM 691 O O . HIS A 1 94 ? 22.016 -5.179 -7.557 1.00 93.00 94 HIS A O 1
ATOM 697 N N . LEU A 1 95 ? 19.839 -5.528 -7.162 1.00 91.88 95 LEU A N 1
ATOM 698 C CA . LEU A 1 95 ? 19.650 -6.454 -8.279 1.00 91.88 95 LEU A CA 1
ATOM 699 C C . LEU A 1 95 ? 19.670 -5.724 -9.626 1.00 91.88 95 LEU A C 1
ATOM 701 O O . LEU A 1 95 ? 20.277 -6.238 -10.557 1.00 91.88 95 LEU A O 1
ATOM 705 N N . GLY A 1 96 ? 19.049 -4.544 -9.715 1.00 86.44 96 GLY A N 1
ATOM 706 C CA . GLY A 1 96 ? 19.019 -3.710 -10.918 1.00 86.44 96 GLY A CA 1
ATOM 707 C C . GLY A 1 96 ? 20.393 -3.194 -11.348 1.00 86.44 96 GLY A C 1
ATOM 708 O O . GLY A 1 96 ? 20.662 -3.140 -12.537 1.00 86.44 96 GLY A O 1
ATOM 709 N N . ASP A 1 97 ? 21.289 -2.907 -10.403 1.00 87.25 97 ASP A N 1
ATOM 710 C CA . ASP A 1 97 ? 22.668 -2.489 -10.704 1.00 87.25 97 ASP A CA 1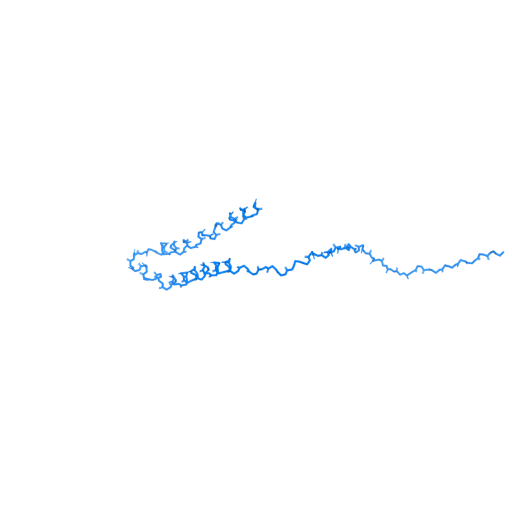
ATOM 711 C C . ASP A 1 97 ? 23.538 -3.623 -11.286 1.00 87.25 97 ASP A C 1
ATOM 713 O O . ASP A 1 97 ? 24.636 -3.375 -11.786 1.00 87.25 97 ASP A O 1
ATOM 717 N N . ARG A 1 98 ? 23.090 -4.883 -11.185 1.00 82.56 98 ARG A N 1
ATOM 718 C CA . ARG A 1 98 ? 23.839 -6.066 -11.647 1.00 82.56 98 ARG A CA 1
ATOM 719 C C . ARG A 1 98 ? 23.422 -6.570 -13.032 1.00 82.56 98 ARG A C 1
ATOM 721 O O . ARG A 1 98 ? 24.120 -7.444 -13.551 1.00 82.56 98 ARG A O 1
ATOM 728 N N . VAL A 1 99 ? 22.308 -6.089 -13.586 1.00 58.56 99 VAL A N 1
ATOM 729 C CA . VAL A 1 99 ? 21.804 -6.419 -14.938 1.00 58.56 99 VAL A CA 1
ATOM 730 C C . VAL A 1 99 ? 22.118 -5.306 -15.922 1.00 58.56 99 VAL A C 1
ATOM 732 O O . VAL A 1 99 ? 22.406 -5.664 -17.085 1.00 58.56 99 VAL A O 1
#

Foldseek 3Di:
DDDDDPPDDDDDDDPCPPPPPPPPPPDPPPDDDPDPVVVVVVVCVVVVVLVVVLVVLVVCLVVCCVVVVDDPVVSVVVNCVSCVVVVCVVVVVVVVVVD

Sequence (99 aa):
MKSNDGHNSDLEASSGAAARQIDVAPSPSSGPAPFQTGHVLTFTFVHGVHDTYSAFMAPLLPALISKFSLSMTEAGFLDFSRTIPALLQPVIGHLGDRV